Protein AF-A0A0W8DIT6-F1 (afdb_monomer_lite)

Structure (mmCIF, N/CA/C/O backbone):
data_AF-A0A0W8DIT6-F1
#
_entry.id   AF-A0A0W8DIT6-F1
#
loop_
_atom_site.group_PDB
_atom_site.id
_atom_site.type_symbol
_atom_site.label_atom_id
_atom_site.label_alt_id
_atom_site.label_comp_id
_atom_site.label_asym_id
_atom_site.label_entity_id
_ato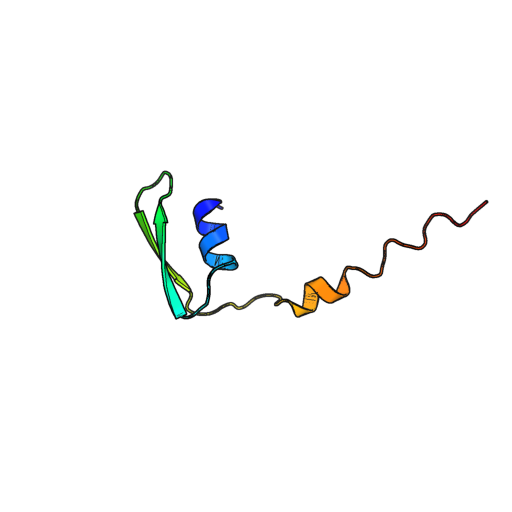m_site.label_seq_id
_atom_site.pdbx_PDB_ins_code
_atom_site.Cartn_x
_atom_site.Cartn_y
_atom_site.Cartn_z
_atom_site.occupancy
_atom_site.B_iso_or_equiv
_atom_site.auth_seq_id
_atom_site.auth_comp_id
_atom_site.auth_asym_id
_atom_site.auth_atom_id
_atom_site.pdbx_PDB_model_num
ATOM 1 N N . MET A 1 1 ? -0.122 10.776 4.304 1.00 69.69 1 MET A N 1
ATOM 2 C CA . MET A 1 1 ? -1.388 10.097 3.967 1.00 69.69 1 MET A CA 1
ATOM 3 C C . MET A 1 1 ? -1.748 9.211 5.161 1.00 69.69 1 MET A C 1
ATOM 5 O O . MET A 1 1 ? -1.180 9.429 6.227 1.00 69.69 1 MET A O 1
ATOM 9 N N . VAL A 1 2 ? -2.731 8.310 5.064 1.00 86.25 2 VAL A N 1
ATOM 10 C CA . VAL A 1 2 ? -3.031 7.365 6.156 1.00 86.25 2 VAL A CA 1
ATOM 11 C C . VAL A 1 2 ? -1.856 6.382 6.266 1.00 86.25 2 VAL A C 1
ATOM 13 O O . VAL A 1 2 ? -1.625 5.668 5.290 1.00 86.25 2 VAL A O 1
ATOM 16 N N . PRO A 1 3 ? -1.119 6.329 7.393 1.00 86.38 3 PRO A N 1
ATOM 17 C CA . PRO A 1 3 ? 0.123 5.554 7.482 1.00 86.38 3 PRO A CA 1
ATOM 18 C C . PRO A 1 3 ? -0.067 4.076 7.134 1.00 86.38 3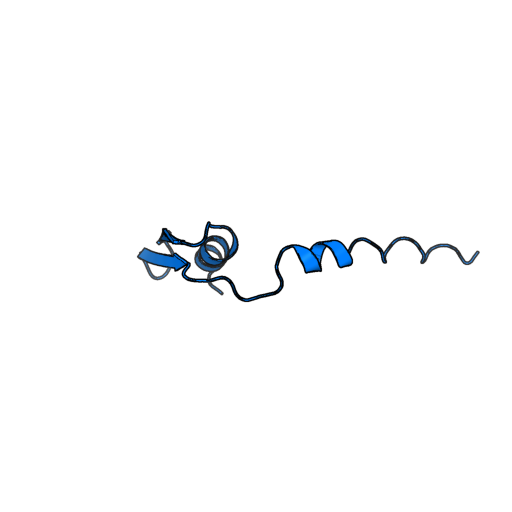 PRO A C 1
ATOM 20 O O . PRO A 1 3 ? 0.743 3.481 6.430 1.00 86.38 3 PRO A O 1
ATOM 23 N N . GLU A 1 4 ? -1.191 3.500 7.563 1.00 86.19 4 GLU A N 1
ATOM 24 C CA . GLU A 1 4 ? -1.533 2.103 7.311 1.00 86.19 4 GLU A CA 1
ATOM 25 C C . GLU A 1 4 ? -1.794 1.819 5.826 1.00 86.19 4 GLU A C 1
ATOM 27 O O . GLU A 1 4 ? -1.580 0.702 5.360 1.00 86.19 4 GLU A O 1
ATOM 32 N N . PHE A 1 5 ? -2.265 2.820 5.080 1.00 88.12 5 PHE A N 1
ATOM 33 C CA . PHE A 1 5 ? -2.453 2.720 3.636 1.00 88.12 5 PHE A CA 1
ATOM 34 C C . PHE A 1 5 ? -1.127 2.898 2.892 1.00 88.12 5 PHE A C 1
ATOM 36 O O . PHE A 1 5 ? -0.825 2.090 2.015 1.00 88.12 5 PHE A O 1
ATOM 43 N N . ASP A 1 6 ? -0.333 3.906 3.269 1.00 86.12 6 ASP A N 1
ATOM 44 C CA . ASP A 1 6 ? 0.955 4.208 2.634 1.00 86.12 6 ASP A CA 1
ATOM 45 C C . ASP A 1 6 ? 1.898 3.005 2.716 1.00 86.12 6 ASP A C 1
ATOM 47 O O . ASP A 1 6 ? 2.400 2.542 1.693 1.00 86.12 6 ASP A O 1
ATOM 51 N N . MET A 1 7 ? 2.054 2.414 3.905 1.00 86.69 7 MET A N 1
ATOM 52 C CA . MET A 1 7 ? 2.862 1.203 4.082 1.00 86.69 7 MET A CA 1
ATOM 53 C C . MET A 1 7 ? 2.442 0.085 3.125 1.00 86.69 7 MET A C 1
ATOM 55 O O . MET A 1 7 ? 3.273 -0.548 2.485 1.00 86.69 7 MET A O 1
ATOM 59 N N . VAL A 1 8 ? 1.138 -0.161 2.989 1.00 87.88 8 VAL A N 1
ATOM 60 C CA . VAL A 1 8 ? 0.653 -1.246 2.133 1.00 87.88 8 VAL A CA 1
ATOM 61 C C . VAL A 1 8 ? 0.887 -0.932 0.659 1.00 87.88 8 VAL A C 1
ATOM 63 O O . VAL A 1 8 ? 1.312 -1.817 -0.072 1.00 87.88 8 VAL A O 1
ATOM 66 N N . 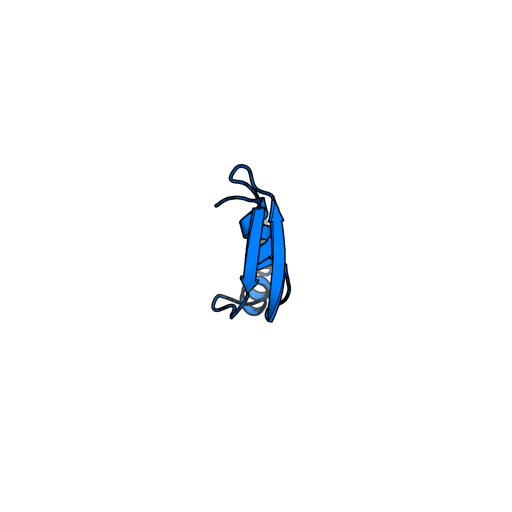ALA A 1 9 ? 0.671 0.305 0.218 1.00 85.19 9 ALA A N 1
ATOM 67 C CA . ALA A 1 9 ? 0.876 0.694 -1.174 1.00 85.19 9 ALA A CA 1
ATOM 68 C C . ALA A 1 9 ? 2.359 0.643 -1.605 1.00 85.19 9 ALA A C 1
ATOM 70 O O . ALA A 1 9 ? 2.657 0.273 -2.747 1.00 85.19 9 ALA A O 1
ATOM 71 N N . PHE A 1 10 ? 3.286 0.978 -0.700 1.00 85.12 10 PHE A N 1
ATOM 72 C CA . PHE A 1 10 ? 4.715 1.107 -1.015 1.00 85.12 10 PHE A CA 1
ATOM 73 C C . PHE A 1 10 ? 5.575 -0.105 -0.624 1.00 85.12 10 PHE A C 1
ATOM 75 O O . PHE A 1 10 ? 6.564 -0.376 -1.300 1.00 85.12 10 PHE A O 1
ATOM 82 N N . GLU A 1 11 ? 5.204 -0.893 0.387 1.00 86.12 11 GLU A N 1
ATOM 83 C CA . GLU A 1 11 ? 6.008 -2.055 0.806 1.00 86.12 11 GLU A CA 1
ATOM 84 C C . GLU A 1 11 ? 5.527 -3.377 0.201 1.00 86.12 11 GLU A C 1
ATOM 86 O O . GLU A 1 11 ? 6.310 -4.314 0.047 1.00 86.12 11 GLU A O 1
ATOM 91 N N . LYS A 1 12 ? 4.236 -3.499 -0.135 1.00 88.31 12 LYS A N 1
ATOM 92 C CA . LYS A 1 12 ? 3.683 -4.768 -0.629 1.00 88.31 12 LYS A CA 1
ATOM 93 C C . LYS A 1 12 ? 3.963 -4.995 -2.120 1.00 88.31 12 LYS A C 1
ATOM 95 O O . LYS A 1 12 ? 4.172 -4.027 -2.859 1.00 88.31 12 LYS A O 1
ATOM 100 N N . PRO A 1 13 ? 3.967 -6.267 -2.571 1.00 85.44 13 PRO A N 1
ATOM 101 C CA . PRO A 1 13 ? 4.215 -6.611 -3.967 1.00 85.44 13 PRO A CA 1
ATOM 102 C C . PRO A 1 13 ? 3.105 -6.121 -4.907 1.00 85.44 13 PRO A C 1
ATOM 104 O O . PRO A 1 13 ? 1.915 -6.147 -4.572 1.00 85.44 13 PRO A O 1
ATOM 107 N N . VAL A 1 14 ? 3.526 -5.707 -6.106 1.00 89.88 14 VAL A N 1
ATOM 108 C CA . VAL A 1 14 ? 2.659 -5.340 -7.236 1.00 89.88 14 VAL A CA 1
ATOM 109 C C . VAL A 1 14 ? 1.921 -6.583 -7.745 1.00 89.88 14 VAL A C 1
ATOM 111 O O . VAL A 1 14 ? 2.481 -7.675 -7.774 1.00 89.88 14 VAL A O 1
ATOM 114 N N . GLY A 1 15 ? 0.664 -6.422 -8.160 1.00 89.75 15 GLY A N 1
ATOM 115 C CA . GLY A 1 15 ? -0.156 -7.493 -8.735 1.00 89.75 15 GLY A CA 1
ATOM 116 C C . GLY A 1 15 ? -0.957 -8.313 -7.721 1.00 89.75 15 GLY A C 1
ATOM 117 O O . GLY A 1 15 ? -1.760 -9.153 -8.122 1.00 89.75 15 GLY A O 1
ATOM 118 N N . GLU A 1 16 ? -0.806 -8.044 -6.423 1.00 87.69 16 GLU A N 1
ATOM 119 C CA . GLU A 1 16 ? -1.584 -8.682 -5.359 1.00 87.69 16 GLU A CA 1
ATOM 120 C C . GLU A 1 16 ? -2.610 -7.722 -4.738 1.00 87.69 16 GLU A C 1
ATOM 122 O O . GLU A 1 16 ? -2.405 -6.506 -4.666 1.00 87.69 16 GLU A O 1
ATOM 127 N N . VAL A 1 17 ? -3.734 -8.283 -4.278 1.00 89.38 17 VAL A N 1
ATOM 128 C CA . VAL A 1 17 ? -4.777 -7.540 -3.557 1.00 89.38 17 VAL A CA 1
ATOM 129 C C . VAL A 1 17 ? -4.519 -7.628 -2.056 1.00 89.38 17 VAL A C 1
ATOM 131 O O . VAL A 1 17 ? -4.558 -8.709 -1.471 1.00 89.38 17 VAL A O 1
ATOM 134 N N . HIS A 1 18 ? -4.349 -6.475 -1.415 1.00 90.31 18 HIS A N 1
ATOM 135 C CA . HIS A 1 18 ? -4.066 -6.343 0.012 1.00 90.31 18 HIS A CA 1
ATOM 136 C C . HIS A 1 18 ? -5.263 -5.767 0.762 1.00 90.31 18 HIS A C 1
ATOM 138 O O . HIS A 1 18 ? -5.915 -4.828 0.307 1.00 90.31 18 HIS A O 1
ATOM 144 N N . LYS A 1 19 ? -5.556 -6.311 1.945 1.00 92.62 19 LYS A N 1
ATOM 145 C CA . LYS A 1 19 ? -6.644 -5.829 2.803 1.00 92.62 19 LYS A CA 1
ATOM 146 C C . LYS A 1 19 ? -6.086 -4.957 3.924 1.00 92.62 19 LYS A C 1
ATOM 148 O O . LYS A 1 19 ? -5.277 -5.423 4.721 1.00 92.62 19 LYS A O 1
ATOM 153 N N . VAL A 1 20 ? -6.573 -3.724 4.023 1.00 91.12 20 VAL A N 1
ATOM 154 C CA . VAL A 1 20 ? -6.102 -2.714 4.983 1.00 91.12 20 VAL A CA 1
ATOM 155 C C . VAL A 1 20 ? -7.250 -2.276 5.877 1.00 91.12 20 VAL A C 1
ATOM 157 O O . VAL A 1 20 ? -8.361 -2.030 5.405 1.00 91.12 20 VAL A O 1
ATOM 160 N N . LYS A 1 21 ? -6.996 -2.170 7.180 1.00 90.75 21 LYS A N 1
ATOM 161 C CA . LYS A 1 21 ? -7.929 -1.565 8.130 1.00 90.75 21 LYS A CA 1
ATOM 162 C C . LYS A 1 21 ? -7.398 -0.192 8.510 1.00 90.75 21 LYS A C 1
ATOM 164 O O . LYS A 1 21 ? -6.292 -0.094 9.022 1.00 90.75 21 LYS A O 1
ATOM 169 N N . THR A 1 22 ? -8.193 0.840 8.281 1.00 90.06 22 THR A N 1
ATOM 170 C CA . THR A 1 22 ? -7.875 2.219 8.662 1.00 90.06 22 THR A CA 1
ATOM 171 C C . THR A 1 22 ? -8.966 2.758 9.585 1.00 90.06 22 THR A C 1
ATOM 173 O O . THR A 1 22 ? -9.987 2.097 9.810 1.00 90.06 22 THR A O 1
ATOM 176 N N . GLN A 1 23 ? -8.796 3.979 10.095 1.00 91.06 23 GLN A N 1
ATOM 177 C CA . GLN A 1 23 ? -9.841 4.674 10.862 1.00 91.06 23 GLN A CA 1
ATOM 178 C C . GLN A 1 23 ? -11.164 4.848 10.087 1.00 91.06 23 GLN A C 1
ATOM 180 O O . GLN A 1 23 ? -12.217 5.004 10.695 1.00 91.06 23 GLN A O 1
ATOM 185 N N . PHE A 1 24 ? -11.122 4.769 8.753 1.00 87.56 24 PHE A N 1
ATOM 186 C CA . PHE A 1 24 ? -12.287 4.895 7.873 1.00 87.56 24 PHE A CA 1
ATOM 187 C C . PHE A 1 24 ? -12.959 3.546 7.559 1.00 87.56 24 PHE A C 1
ATOM 189 O O . PHE A 1 24 ? -13.965 3.506 6.857 1.00 87.56 24 PHE A O 1
ATOM 196 N N . GLY A 1 25 ? -12.418 2.434 8.071 1.00 91.19 25 GLY A N 1
ATOM 197 C CA . GLY A 1 25 ? -12.936 1.085 7.857 1.00 91.19 25 GLY A CA 1
ATOM 198 C C . GLY A 1 25 ? -12.004 0.203 7.027 1.00 91.19 25 GLY A C 1
ATOM 199 O O . GLY A 1 25 ? -10.779 0.329 7.070 1.00 91.19 25 GLY A O 1
ATOM 200 N N . TRP A 1 26 ? -12.588 -0.747 6.300 1.00 93.06 26 TRP A N 1
ATOM 201 C CA . TRP A 1 26 ? -11.841 -1.729 5.516 1.00 93.06 26 TRP A CA 1
ATOM 202 C C . TRP A 1 26 ? -11.639 -1.269 4.076 1.00 93.06 26 TRP A C 1
ATOM 204 O O . TRP A 1 26 ? -12.586 -0.860 3.414 1.00 93.06 26 TRP A O 1
ATOM 214 N N . HIS A 1 27 ? -10.410 -1.413 3.594 1.00 89.06 27 HIS A N 1
ATOM 215 C CA . HIS A 1 27 ? -9.991 -1.068 2.244 1.00 89.06 27 HIS A CA 1
ATOM 216 C C . HIS A 1 27 ? -9.370 -2.301 1.583 1.00 89.06 27 HIS A C 1
ATOM 218 O O . HIS A 1 27 ? -8.682 -3.088 2.238 1.00 89.06 27 HIS A O 1
ATOM 224 N N . LEU A 1 28 ? -9.629 -2.472 0.290 1.00 91.19 28 LEU A N 1
ATOM 225 C CA . LEU A 1 28 ? -8.956 -3.446 -0.565 1.00 91.19 28 LEU A CA 1
ATOM 226 C C . LEU A 1 28 ? -8.103 -2.661 -1.557 1.00 91.19 28 LEU A C 1
ATOM 228 O O . LEU A 1 28 ? -8.621 -1.800 -2.264 1.00 91.19 28 LEU A O 1
ATOM 232 N N . VAL A 1 29 ? -6.806 -2.935 -1.569 1.00 89.19 29 VAL A N 1
ATOM 233 C CA . VAL A 1 29 ? -5.806 -2.192 -2.333 1.00 89.19 29 VAL A CA 1
ATOM 234 C C . VAL A 1 29 ? -5.165 -3.148 -3.327 1.00 89.19 29 VAL A C 1
ATOM 236 O O . VAL A 1 29 ? -4.545 -4.126 -2.922 1.00 89.19 29 VAL A O 1
ATOM 239 N N . LEU A 1 30 ? -5.333 -2.878 -4.621 1.00 89.81 30 LEU A N 1
ATOM 240 C CA . LEU A 1 30 ? -4.614 -3.560 -5.695 1.00 89.81 30 LEU A CA 1
ATOM 241 C C . LEU A 1 30 ? -3.514 -2.629 -6.189 1.00 89.81 30 LEU A C 1
ATOM 243 O O . LEU A 1 30 ? -3.796 -1.529 -6.661 1.00 89.81 30 LEU A O 1
ATOM 247 N N . ILE A 1 31 ? -2.273 -3.087 -6.096 1.00 89.94 31 ILE A N 1
ATOM 248 C CA . ILE A 1 31 ? -1.129 -2.348 -6.619 1.00 89.94 31 ILE A CA 1
ATOM 249 C C . ILE A 1 31 ? -0.976 -2.758 -8.083 1.00 89.94 31 ILE A C 1
ATOM 251 O O . ILE A 1 31 ? -0.570 -3.883 -8.367 1.00 89.94 31 ILE A O 1
ATOM 255 N N . THR A 1 32 ? -1.371 -1.886 -9.011 1.00 87.44 32 THR A N 1
ATOM 256 C CA . THR A 1 32 ? -1.366 -2.188 -10.454 1.00 87.44 32 THR A CA 1
ATOM 257 C C . THR A 1 32 ? -0.024 -1.917 -11.114 1.00 87.44 32 THR A C 1
ATOM 259 O O . THR A 1 32 ? 0.368 -2.649 -12.012 1.00 87.44 32 THR A O 1
ATOM 262 N N . ASP A 1 33 ? 0.651 -0.855 -10.686 1.00 84.19 33 ASP A N 1
ATOM 263 C CA . ASP A 1 33 ? 1.940 -0.428 -11.214 1.00 84.19 33 ASP A CA 1
ATOM 264 C C . ASP A 1 33 ? 2.623 0.497 -10.198 1.00 84.19 33 ASP A C 1
ATOM 266 O O . ASP A 1 33 ? 1.944 1.138 -9.388 1.00 84.19 33 ASP A O 1
ATOM 270 N N . ARG A 1 34 ? 3.956 0.566 -10.224 1.00 79.81 34 ARG A N 1
ATOM 271 C CA . ARG A 1 34 ? 4.743 1.454 -9.362 1.00 79.81 34 ARG A CA 1
ATOM 272 C C . ARG A 1 34 ? 5.632 2.328 -10.238 1.00 79.81 34 ARG A C 1
ATOM 274 O O . ARG A 1 34 ? 6.741 1.952 -10.588 1.00 79.81 34 ARG A O 1
ATOM 281 N N . SER A 1 35 ? 5.126 3.512 -10.573 1.00 72.81 35 SER A N 1
ATOM 282 C CA . SER A 1 35 ? 5.871 4.524 -11.322 1.00 72.81 35 SER A CA 1
ATOM 283 C C . SER A 1 35 ? 6.424 5.574 -10.360 1.00 72.81 35 SER A C 1
ATOM 285 O O . SER A 1 35 ? 5.698 6.460 -9.912 1.00 72.81 35 SER A O 1
ATOM 287 N N . GLY A 1 36 ? 7.710 5.476 -10.046 1.00 65.44 36 GLY A N 1
ATOM 288 C CA . GLY A 1 36 ? 8.442 6.433 -9.220 1.00 65.44 36 GLY A CA 1
ATOM 289 C C . GLY A 1 36 ? 9.792 5.851 -8.828 1.00 65.44 36 GLY A C 1
ATOM 290 O O . GLY A 1 36 ? 9.854 4.649 -8.595 1.00 65.44 36 GLY A O 1
ATOM 291 N N . MET A 1 37 ? 10.821 6.710 -8.826 1.00 58.62 37 MET A N 1
ATOM 292 C CA . MET A 1 37 ? 12.197 6.496 -8.351 1.00 58.62 37 MET A CA 1
ATOM 293 C C . MET A 1 37 ? 12.362 5.186 -7.566 1.00 58.62 37 MET A C 1
ATOM 295 O O . MET A 1 37 ? 12.163 5.139 -6.353 1.00 58.62 37 MET A O 1
ATOM 299 N N . GLY A 1 38 ? 12.625 4.109 -8.309 1.00 52.59 38 GLY A N 1
ATOM 300 C CA . GLY A 1 38 ? 12.895 2.802 -7.738 1.00 52.59 38 GLY A CA 1
ATOM 301 C C . GLY A 1 38 ? 14.197 2.838 -6.950 1.00 52.59 38 GLY A C 1
ATOM 302 O O . GLY A 1 38 ? 14.945 3.808 -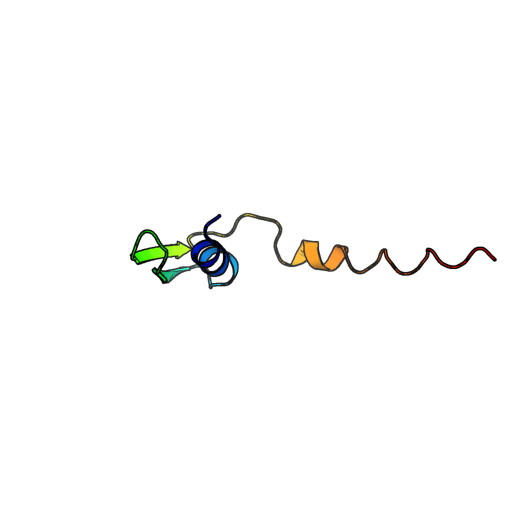7.034 1.00 52.59 38 GLY A O 1
ATOM 303 N N . ASP A 1 39 ? 14.429 1.758 -6.214 1.00 54.06 39 ASP A N 1
ATOM 304 C CA . ASP A 1 39 ? 15.645 1.317 -5.503 1.00 54.06 39 ASP A CA 1
ATOM 305 C C . ASP A 1 39 ? 16.986 1.951 -5.955 1.00 54.06 39 ASP A C 1
ATOM 307 O O . ASP A 1 39 ? 17.865 2.230 -5.149 1.00 54.06 39 ASP A O 1
ATOM 311 N N . GLU A 1 40 ? 17.099 2.243 -7.247 1.00 53.47 40 GLU A N 1
ATOM 312 C CA . GLU A 1 40 ? 18.212 2.864 -7.967 1.00 53.47 40 GLU A CA 1
ATOM 313 C C . GLU A 1 40 ? 18.567 4.296 -7.529 1.00 53.47 40 GLU A C 1
ATOM 315 O O . GLU A 1 40 ? 19.684 4.727 -7.775 1.00 53.47 40 GLU A O 1
ATOM 320 N N . VAL A 1 41 ? 17.662 5.059 -6.901 1.00 55.59 41 VAL A N 1
ATOM 321 C CA . VAL A 1 41 ? 17.997 6.428 -6.444 1.00 55.59 41 VAL A CA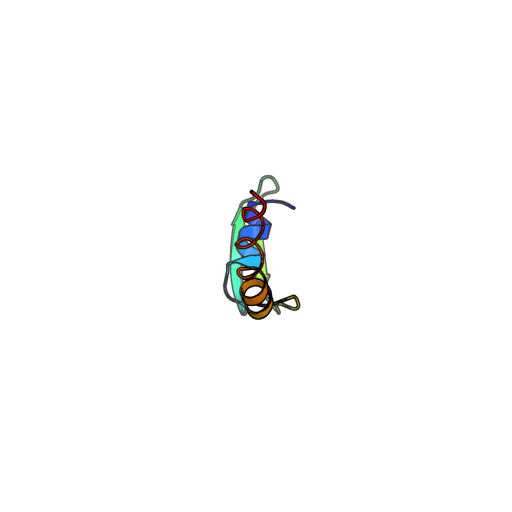 1
ATOM 322 C C . VAL A 1 41 ? 18.411 6.514 -4.985 1.00 55.59 41 VAL A C 1
ATOM 324 O O . VAL A 1 41 ? 18.986 7.519 -4.580 1.00 55.59 41 VAL A O 1
ATOM 327 N N . LEU A 1 42 ? 18.082 5.500 -4.179 1.00 56.97 42 LEU A N 1
ATOM 328 C CA . LEU A 1 42 ? 18.539 5.452 -2.791 1.00 56.97 42 LEU A CA 1
ATOM 329 C C . LEU A 1 42 ? 20.017 5.060 -2.730 1.00 56.97 42 LEU A C 1
ATOM 331 O O . LEU A 1 42 ? 20.719 5.536 -1.848 1.00 56.97 42 LEU A O 1
ATOM 335 N N . SER A 1 43 ? 20.494 4.258 -3.690 1.00 59.28 43 SER A N 1
ATOM 336 C CA . SER A 1 43 ? 21.908 3.885 -3.787 1.00 59.28 43 SER A CA 1
ATOM 337 C C . SER A 1 43 ? 22.846 5.065 -4.043 1.00 59.28 43 SER A C 1
ATOM 339 O O . SER A 1 43 ? 24.027 4.955 -3.743 1.00 59.28 43 SER A O 1
ATOM 341 N N . ASP A 1 44 ? 22.334 6.183 -4.563 1.00 58.34 44 ASP A N 1
ATOM 342 C CA . ASP A 1 44 ? 23.146 7.347 -4.935 1.00 58.34 44 ASP A CA 1
ATOM 343 C C . ASP A 1 44 ? 23.273 8.386 -3.801 1.00 58.34 44 ASP A C 1
ATOM 345 O O . ASP A 1 44 ? 23.925 9.412 -3.981 1.00 58.34 44 ASP A O 1
ATOM 349 N N . LEU A 1 45 ? 22.638 8.162 -2.643 1.00 61.94 45 LEU A N 1
ATOM 350 C CA . LEU A 1 45 ? 22.587 9.139 -1.542 1.00 61.94 45 LEU A CA 1
ATOM 351 C C . LEU A 1 45 ? 23.510 8.811 -0.356 1.00 61.94 45 LEU A C 1
ATOM 353 O O . LEU A 1 45 ? 23.605 9.625 0.559 1.00 61.94 45 LEU A O 1
ATOM 357 N N . ASP A 1 46 ? 24.201 7.669 -0.369 1.00 59.62 46 ASP A N 1
ATOM 358 C CA . ASP A 1 46 ? 25.057 7.225 0.746 1.00 59.62 46 ASP A CA 1
ATOM 359 C C . ASP A 1 46 ? 26.521 7.730 0.662 1.00 59.62 46 ASP A C 1
ATOM 361 O O . ASP A 1 46 ? 27.311 7.446 1.563 1.00 59.62 46 ASP A O 1
ATOM 365 N N . ASP A 1 47 ? 26.899 8.499 -0.371 1.00 59.31 47 ASP A N 1
ATOM 366 C CA . ASP A 1 47 ? 28.311 8.831 -0.660 1.00 59.31 47 ASP A CA 1
ATOM 367 C C . ASP A 1 47 ? 28.788 10.253 -0.253 1.00 59.31 47 ASP A C 1
ATOM 369 O O . ASP A 1 47 ? 29.975 10.540 -0.399 1.00 59.31 47 ASP A O 1
ATOM 373 N N . ASP A 1 48 ? 27.944 11.146 0.292 1.00 57.22 48 ASP A N 1
ATOM 374 C CA . ASP A 1 48 ? 28.303 12.583 0.453 1.00 57.22 48 ASP A CA 1
ATOM 375 C C . ASP A 1 48 ? 28.568 13.096 1.897 1.00 57.22 48 ASP A C 1
ATOM 377 O O . ASP A 1 48 ? 28.910 14.265 2.079 1.00 57.22 48 ASP A O 1
ATOM 381 N N . ASP A 1 49 ? 28.484 12.265 2.946 1.00 58.59 49 ASP A N 1
ATOM 382 C CA . ASP A 1 49 ? 28.588 12.727 4.356 1.00 58.59 49 ASP A CA 1
ATOM 383 C C . ASP A 1 49 ? 29.927 12.406 5.070 1.00 58.59 49 ASP A C 1
ATOM 385 O O . ASP A 1 49 ? 30.006 12.425 6.301 1.00 58.59 49 ASP A O 1
ATOM 389 N N . ALA A 1 50 ? 31.015 12.118 4.339 1.00 59.03 50 ALA A N 1
ATOM 390 C CA . ALA A 1 50 ? 32.304 11.743 4.952 1.00 59.03 50 ALA A CA 1
ATOM 391 C C . ALA A 1 50 ? 33.383 12.850 5.019 1.00 59.03 50 ALA A C 1
ATOM 393 O O . ALA A 1 50 ? 34.384 12.656 5.709 1.00 59.03 50 ALA A O 1
ATOM 394 N N . ASP A 1 51 ? 33.209 14.006 4.367 1.00 59.72 51 ASP A N 1
ATOM 395 C CA . ASP A 1 51 ? 34.328 14.937 4.105 1.00 59.72 51 ASP A CA 1
ATOM 396 C C . ASP A 1 51 ? 34.155 16.381 4.642 1.00 59.72 51 ASP A C 1
ATOM 398 O O . ASP A 1 51 ? 34.646 17.332 4.035 1.00 59.72 51 ASP A O 1
ATOM 402 N N . GLN A 1 52 ? 33.517 16.593 5.805 1.00 59.66 52 GLN A N 1
ATOM 403 C CA . GLN A 1 52 ? 33.405 17.943 6.413 1.00 59.66 52 GLN A CA 1
ATOM 404 C C . GLN A 1 52 ? 34.095 18.150 7.778 1.00 59.66 52 GLN A C 1
ATOM 406 O O . GLN A 1 52 ? 33.840 19.159 8.424 1.00 59.66 52 GLN A O 1
ATOM 411 N N . ASP A 1 53 ? 35.043 17.293 8.182 1.00 57.84 53 ASP A N 1
ATOM 412 C CA . ASP A 1 53 ? 35.840 17.489 9.416 1.00 57.84 53 ASP A CA 1
ATOM 413 C C . ASP A 1 53 ? 37.366 17.468 9.161 1.00 57.84 53 ASP A C 1
ATOM 415 O O . ASP A 1 53 ? 38.126 16.760 9.830 1.00 57.84 53 ASP A O 1
ATOM 419 N N . ARG A 1 54 ? 37.857 18.228 8.167 1.00 59.91 54 ARG A N 1
ATOM 420 C CA . ARG A 1 54 ? 39.300 18.276 7.829 1.00 59.91 54 ARG A CA 1
ATOM 421 C C . ARG A 1 54 ? 39.983 19.642 7.802 1.00 59.91 54 ARG A C 1
ATOM 423 O O . ARG A 1 54 ? 41.139 19.684 7.386 1.00 59.91 54 ARG A O 1
ATOM 430 N N . ASP A 1 55 ? 39.379 20.693 8.347 1.00 55.12 55 ASP A N 1
ATOM 431 C CA 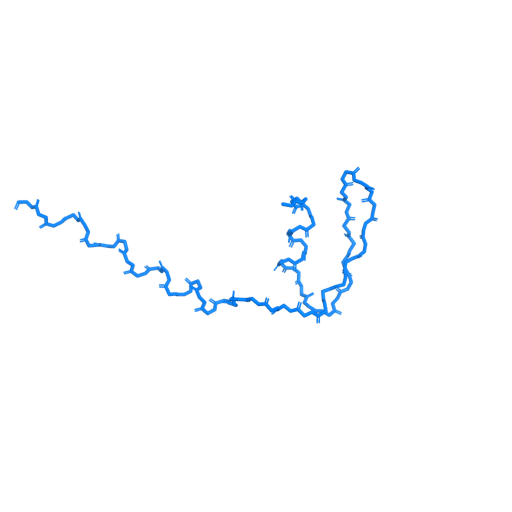. ASP A 1 55 ? 40.074 21.978 8.510 1.00 55.12 55 ASP A CA 1
ATOM 432 C C . ASP A 1 55 ? 40.361 22.282 9.992 1.00 55.12 55 ASP A C 1
ATOM 434 O O . ASP A 1 55 ? 39.587 22.930 10.699 1.00 55.12 55 ASP A O 1
ATOM 438 N N . LEU A 1 56 ? 41.510 21.747 10.429 1.00 53.28 56 LEU A N 1
ATOM 439 C CA . LEU A 1 56 ? 42.341 22.205 11.552 1.00 53.28 56 LEU A CA 1
ATOM 440 C C . LEU A 1 56 ? 43.187 23.410 11.120 1.00 53.28 56 LEU A C 1
ATOM 442 O O . LEU A 1 56 ? 43.782 23.330 10.020 1.00 53.28 56 LEU A O 1
#

pLDDT: mean 76.27, std 14.84, range [52.59, 93.06]

Secondary structure (DSSP, 8-state):
--HHHHHHHHHSPTT-EEEEEETTEEEEEE-----S--GGGTTTSSSSSS-S----

Sequence (56 aa):
MVPEFDMVAFEKPVGEVHKVKTQFGWHLVLITDRSGMGDEVLSDLDDDDADQDRDL

InterPro domains:
  IPR046357 Peptidyl-prolyl cis-trans isomerase domain superfamily [G3DSA:3.10.50.40] (1-37)
  IPR052204 PpiC/parvulin rotamase [PTHR43629] (1-50)

Organism: Phytophthora nicotianae (NCBI:txid4792)

Radius of gyration: 18.27 Å; chains: 1; bounding box: 55×31×23 Å

Foldseek 3Di:
DQPQVVCCQPVPDAQDWDWTQGPVGIDIDHNPDDPDDPPVVVVVPPPPPDPDPPDD